Protein AF-A0A6I3U5T0-F1 (afdb_monomer_lite)

Sequence (78 aa):
DLEKTKYKELWIPIVYLNQVANKRYKFVDKTKRLLLARFKEGYTLEDFKQVIDIKTAEWKDSPEFSKYLRPETLFGSK

Structure (mmCIF, N/CA/C/O backbone):
data_AF-A0A6I3U5T0-F1
#
_entry.id   AF-A0A6I3U5T0-F1
#
loop_
_atom_site.group_PDB
_atom_site.id
_atom_site.type_symbol
_atom_site.label_atom_id
_atom_site.label_alt_id
_atom_site.label_comp_id
_atom_site.label_asym_id
_atom_site.label_entity_id
_atom_site.label_seq_id
_atom_site.pdbx_PDB_ins_code
_atom_site.Cartn_x
_atom_site.Cartn_y
_atom_site.Cartn_z
_atom_site.occupancy
_atom_site.B_iso_or_equiv
_atom_site.auth_seq_id
_atom_site.auth_comp_id
_atom_site.auth_asym_id
_atom_site.auth_atom_id
_atom_site.pdbx_PDB_model_num
ATOM 1 N N . ASP A 1 1 ? -18.017 -5.244 17.778 1.00 55.03 1 ASP A N 1
ATOM 2 C CA . ASP A 1 1 ? -16.543 -5.282 17.874 1.00 55.03 1 ASP A CA 1
ATOM 3 C C . ASP A 1 1 ? -15.958 -4.495 16.692 1.00 55.03 1 ASP A C 1
ATOM 5 O O . ASP A 1 1 ? -15.509 -5.064 15.706 1.00 55.03 1 ASP A O 1
ATOM 9 N N . LEU A 1 2 ? -16.109 -3.164 16.730 1.00 50.53 2 LEU A N 1
ATOM 10 C CA . LEU A 1 2 ? -15.746 -2.249 15.631 1.00 50.53 2 LEU A CA 1
ATOM 11 C C . LEU A 1 2 ? -14.240 -2.258 15.331 1.00 50.53 2 LEU A C 1
ATOM 13 O O . LEU A 1 2 ? -13.832 -2.025 14.196 1.00 50.53 2 LEU A O 1
ATOM 17 N N . GLU A 1 3 ? -13.414 -2.573 16.329 1.00 56.31 3 GLU A N 1
ATOM 18 C CA . GLU A 1 3 ? -11.965 -2.672 16.162 1.00 56.31 3 GLU A CA 1
ATOM 19 C C . GLU A 1 3 ? -11.562 -3.879 15.309 1.00 56.31 3 GLU A C 1
ATOM 21 O O . GLU A 1 3 ? -10.721 -3.736 14.420 1.00 56.31 3 GLU A O 1
ATOM 26 N N . LYS A 1 4 ? -12.206 -5.044 15.481 1.00 54.81 4 LYS A N 1
ATOM 27 C CA . LYS A 1 4 ? -11.963 -6.220 14.622 1.00 54.81 4 LYS A CA 1
ATOM 28 C C . LYS A 1 4 ? -12.288 -5.958 13.150 1.00 54.81 4 LYS A C 1
ATOM 30 O O . LYS A 1 4 ? -11.562 -6.435 12.278 1.00 54.81 4 LYS A O 1
ATOM 35 N N . THR A 1 5 ? -13.337 -5.190 12.861 1.00 59.94 5 THR A N 1
ATOM 36 C CA . THR A 1 5 ? -13.708 -4.816 11.485 1.00 59.94 5 THR A CA 1
ATOM 37 C C . THR A 1 5 ? -12.685 -3.855 10.880 1.00 59.94 5 THR A C 1
ATOM 39 O O . THR A 1 5 ? -12.225 -4.072 9.760 1.00 59.94 5 THR A O 1
ATOM 42 N N . LYS A 1 6 ? -12.221 -2.877 11.668 1.00 65.00 6 LYS A N 1
ATOM 43 C CA . LYS A 1 6 ? -11.194 -1.906 11.261 1.00 65.00 6 LYS A CA 1
ATOM 44 C C . LYS A 1 6 ? -9.857 -2.576 10.922 1.00 65.00 6 LYS A C 1
ATOM 46 O O . LYS A 1 6 ? -9.156 -2.151 10.008 1.00 65.00 6 LYS A O 1
ATOM 51 N N . TYR A 1 7 ? -9.510 -3.669 11.609 1.00 69.81 7 TYR A N 1
ATOM 52 C CA . TYR A 1 7 ? -8.326 -4.467 11.270 1.00 69.81 7 TYR A CA 1
ATOM 53 C C . TYR A 1 7 ? -8.461 -5.247 9.961 1.00 69.81 7 TYR A C 1
ATOM 55 O O . TYR A 1 7 ? -7.457 -5.413 9.265 1.00 69.81 7 TYR A O 1
ATOM 63 N N . LYS A 1 8 ? -9.671 -5.691 9.597 1.00 77.19 8 LYS A N 1
ATOM 64 C CA . LYS A 1 8 ? -9.909 -6.334 8.297 1.00 77.19 8 LYS A CA 1
ATOM 65 C C . LYS A 1 8 ? -9.692 -5.360 7.144 1.00 77.19 8 LYS A C 1
ATOM 67 O O . LYS A 1 8 ? -9.037 -5.730 6.177 1.00 77.19 8 LYS A O 1
ATOM 72 N N . GLU A 1 9 ? -10.177 -4.126 7.254 1.00 86.44 9 GLU A N 1
ATOM 73 C CA . GLU A 1 9 ? -10.036 -3.127 6.185 1.00 86.44 9 GLU A CA 1
ATOM 74 C C . GLU A 1 9 ? -8.574 -2.754 5.920 1.00 86.44 9 GLU A C 1
ATOM 76 O O . GLU A 1 9 ? -8.165 -2.643 4.767 1.00 86.44 9 GLU A O 1
ATOM 81 N N . LEU A 1 10 ? -7.751 -2.675 6.971 1.00 90.62 10 LEU A N 1
ATOM 82 C CA . LEU A 1 10 ? -6.313 -2.415 6.846 1.00 90.62 10 LEU A CA 1
ATOM 83 C C . LEU A 1 10 ? -5.561 -3.537 6.109 1.00 90.62 10 LEU A C 1
ATOM 85 O O . LEU A 1 10 ? -4.524 -3.289 5.501 1.00 90.62 10 LEU A O 1
ATOM 89 N N . TRP A 1 11 ? -6.052 -4.774 6.152 1.00 93.25 11 TRP A N 1
ATOM 90 C CA . TRP A 1 11 ? -5.406 -5.902 5.476 1.00 93.25 11 TRP A CA 1
ATOM 91 C C . TRP A 1 11 ? -5.643 -5.887 3.955 1.00 93.25 11 TRP A C 1
ATOM 93 O O . TRP A 1 11 ? -4.781 -6.327 3.188 1.00 93.25 11 TRP A O 1
ATOM 103 N N . ILE A 1 12 ? -6.784 -5.352 3.502 1.00 95.88 12 ILE A N 1
ATOM 104 C CA . ILE A 1 12 ? -7.214 -5.425 2.096 1.00 95.88 12 ILE A CA 1
ATOM 105 C C . ILE A 1 12 ? -6.219 -4.753 1.133 1.00 95.88 12 ILE A C 1
ATOM 107 O O . ILE A 1 12 ? -5.846 -5.416 0.162 1.00 95.88 12 ILE A O 1
ATOM 111 N N . PRO A 1 13 ? -5.712 -3.523 1.376 1.00 96.56 13 PRO A N 1
ATOM 112 C CA . PRO A 1 13 ? -4.731 -2.894 0.490 1.00 96.56 13 PRO A CA 1
ATOM 113 C C . PRO A 1 13 ? -3.478 -3.745 0.258 1.00 96.56 13 PRO A C 1
ATOM 115 O O . PRO A 1 13 ? -2.910 -3.735 -0.829 1.00 96.56 13 PRO A O 1
ATOM 118 N N . ILE A 1 14 ? -3.046 -4.519 1.259 1.00 96.69 14 ILE A N 1
ATOM 119 C CA . ILE A 1 14 ? -1.822 -5.329 1.168 1.00 96.69 14 ILE A CA 1
ATOM 120 C C . ILE A 1 14 ? -2.048 -6.614 0.390 1.00 96.69 14 ILE A C 1
ATOM 122 O O . ILE A 1 14 ? -1.203 -6.986 -0.424 1.00 96.69 14 ILE A O 1
ATOM 126 N N . VAL A 1 15 ? -3.190 -7.273 0.591 1.00 97.00 15 VAL A N 1
ATOM 127 C CA . VAL A 1 15 ? -3.574 -8.410 -0.259 1.00 97.00 15 VAL A CA 1
ATOM 128 C C . VAL A 1 15 ? -3.701 -7.968 -1.700 1.00 97.00 15 VAL A C 1
ATOM 130 O O . VAL A 1 15 ? -3.145 -8.620 -2.579 1.00 97.00 15 VAL A O 1
ATOM 133 N N . TYR A 1 16 ? -4.381 -6.847 -1.923 1.00 98.00 16 TYR A N 1
ATOM 134 C CA . TYR A 1 16 ? -4.611 -6.331 -3.259 1.00 98.00 16 TYR A CA 1
ATOM 135 C C . TYR A 1 16 ? -3.292 -5.973 -3.954 1.00 98.00 16 TYR A C 1
ATOM 137 O O . TYR A 1 16 ? -3.028 -6.464 -5.048 1.00 98.00 16 TYR A O 1
ATOM 145 N N . LEU A 1 17 ? -2.394 -5.244 -3.278 1.00 97.69 17 LEU A N 1
ATOM 146 C CA . LEU A 1 17 ? -1.051 -4.961 -3.796 1.00 97.69 17 LEU A CA 1
ATOM 147 C C . LEU A 1 17 ? -0.296 -6.244 -4.162 1.00 97.69 17 LEU A C 1
ATOM 149 O O . LEU A 1 17 ? 0.300 -6.327 -5.233 1.00 97.69 17 LEU A O 1
ATOM 153 N N . ASN A 1 18 ? -0.325 -7.256 -3.294 1.00 97.38 18 ASN A N 1
ATOM 154 C CA . ASN A 1 18 ? 0.347 -8.526 -3.556 1.00 97.38 18 ASN A CA 1
ATOM 155 C C . ASN A 1 18 ? -0.218 -9.243 -4.787 1.00 97.38 18 ASN A C 1
ATOM 157 O O . ASN A 1 18 ? 0.559 -9.777 -5.579 1.00 97.38 18 ASN A O 1
ATOM 161 N N . GLN A 1 19 ? -1.541 -9.225 -4.960 1.00 97.69 19 GLN A N 1
ATOM 162 C CA . GLN A 1 19 ? -2.215 -9.828 -6.108 1.00 97.69 19 GLN A CA 1
ATOM 163 C C . GLN A 1 19 ? -1.873 -9.100 -7.415 1.00 97.69 19 GLN A C 1
ATOM 165 O O . GLN A 1 19 ? -1.414 -9.737 -8.361 1.00 97.69 19 GLN A O 1
ATOM 170 N N . VAL A 1 20 ? -2.037 -7.776 -7.467 1.00 97.12 20 VAL A N 1
ATOM 171 C CA . VAL A 1 20 ? -1.892 -7.009 -8.719 1.00 97.12 20 VAL A CA 1
ATOM 172 C C . VAL A 1 20 ? -0.418 -6.854 -9.122 1.00 97.12 20 VAL A C 1
ATOM 174 O O . VAL A 1 20 ? -0.051 -7.055 -10.288 1.00 97.12 20 VAL A O 1
ATOM 177 N N . ALA A 1 21 ? 0.467 -6.579 -8.157 1.00 95.56 21 ALA A N 1
ATOM 178 C CA . ALA A 1 21 ? 1.896 -6.374 -8.409 1.00 95.56 21 ALA A CA 1
ATOM 179 C C . ALA A 1 21 ? 2.727 -7.671 -8.408 1.00 95.56 21 ALA A C 1
ATOM 181 O O . ALA A 1 21 ? 3.939 -7.608 -8.618 1.00 95.56 21 ALA A O 1
ATOM 182 N N . ASN A 1 22 ? 2.105 -8.837 -8.177 1.00 94.75 22 ASN A N 1
ATOM 183 C CA . ASN A 1 22 ? 2.783 -10.126 -7.988 1.00 94.75 22 ASN A CA 1
ATOM 184 C C . ASN A 1 22 ? 3.894 -10.048 -6.919 1.00 94.75 22 ASN A C 1
ATOM 186 O O . ASN A 1 22 ? 5.068 -10.348 -7.157 1.00 94.75 22 ASN A O 1
ATOM 190 N N . LYS A 1 23 ? 3.521 -9.573 -5.728 1.00 95.06 23 LYS A N 1
ATOM 191 C CA . LYS A 1 23 ? 4.421 -9.371 -4.580 1.00 95.06 23 LYS A CA 1
ATOM 192 C C . LYS A 1 23 ? 3.960 -10.195 -3.377 1.00 95.06 23 LYS A C 1
ATOM 194 O O . LYS A 1 23 ? 2.910 -10.829 -3.390 1.00 95.06 23 LYS A O 1
ATOM 199 N N . ARG A 1 24 ? 4.783 -10.221 -2.324 1.00 95.56 24 ARG A N 1
ATOM 200 C CA . ARG A 1 24 ? 4.536 -10.988 -1.088 1.00 95.56 24 ARG A CA 1
ATOM 201 C C . ARG A 1 24 ? 4.822 -10.161 0.169 1.00 95.56 24 ARG A C 1
ATOM 203 O O . ARG A 1 24 ? 5.510 -10.615 1.084 1.00 95.56 24 ARG A O 1
ATOM 210 N N . TYR A 1 25 ? 4.340 -8.922 0.210 1.00 95.38 25 TYR A N 1
ATOM 211 C CA . TYR A 1 25 ? 4.462 -8.067 1.388 1.00 95.38 25 TYR A CA 1
ATOM 212 C C . TYR A 1 25 ? 3.639 -8.608 2.551 1.00 95.38 25 TYR A C 1
ATOM 214 O O . TYR A 1 25 ? 2.494 -9.029 2.389 1.00 95.38 25 TYR A O 1
ATOM 222 N N . LYS A 1 26 ? 4.236 -8.566 3.741 1.00 91.31 26 LYS A N 1
ATOM 223 C CA . LYS A 1 26 ? 3.581 -8.966 4.984 1.00 91.31 26 LYS A CA 1
ATOM 224 C C . LYS A 1 26 ? 2.807 -7.793 5.576 1.00 91.31 26 LYS A C 1
ATOM 226 O O . LYS A 1 26 ? 3.259 -6.645 5.544 1.00 91.31 26 LYS A O 1
ATOM 231 N N . PHE A 1 27 ? 1.673 -8.103 6.186 1.00 91.31 27 PHE A N 1
ATOM 232 C CA . PHE A 1 27 ? 0.939 -7.155 7.008 1.00 91.31 27 PHE A CA 1
ATOM 233 C C . PHE A 1 27 ? 1.573 -7.086 8.404 1.00 91.31 27 PHE A C 1
ATOM 235 O O . PHE A 1 27 ? 1.230 -7.846 9.304 1.00 91.31 27 PHE A O 1
ATOM 242 N N . VAL A 1 28 ? 2.567 -6.211 8.544 1.00 91.50 28 VAL A N 1
ATOM 243 C CA . VAL A 1 28 ? 3.296 -5.945 9.797 1.00 91.50 28 VAL A CA 1
ATOM 244 C C . VAL A 1 28 ? 2.912 -4.580 10.369 1.00 91.50 28 VAL A C 1
ATOM 246 O O . VAL A 1 28 ? 2.347 -3.744 9.659 1.00 91.50 28 VAL A O 1
ATOM 249 N N . ASP A 1 29 ? 3.278 -4.307 11.624 1.00 90.75 29 ASP A N 1
ATOM 250 C CA . ASP A 1 29 ? 2.954 -3.049 12.314 1.00 90.75 29 ASP A CA 1
ATOM 251 C C 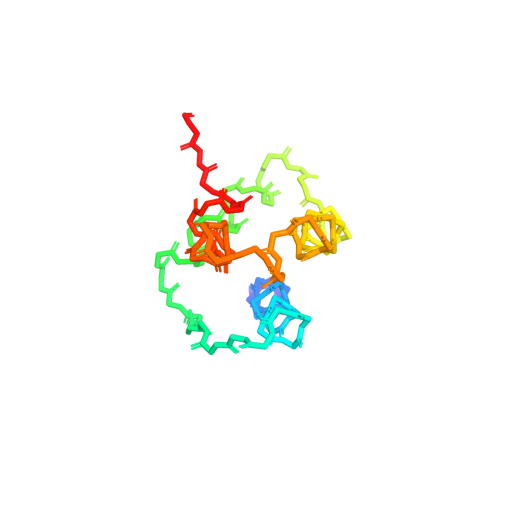. ASP A 1 29 ? 3.363 -1.789 11.550 1.00 90.75 29 ASP A C 1
ATOM 253 O O . ASP A 1 29 ? 2.630 -0.802 11.554 1.00 90.75 29 ASP A O 1
ATOM 257 N N . LYS A 1 30 ? 4.501 -1.816 10.846 1.00 91.81 30 LYS A N 1
ATOM 258 C CA . LYS A 1 30 ? 4.939 -0.685 10.016 1.00 91.81 30 LYS A CA 1
ATOM 259 C C . LYS A 1 30 ? 3.914 -0.372 8.923 1.00 91.81 30 LYS A C 1
ATOM 261 O O . LYS A 1 30 ? 3.435 0.752 8.832 1.00 91.81 30 LYS A O 1
ATOM 266 N N . THR A 1 31 ? 3.524 -1.379 8.147 1.00 92.38 31 THR A N 1
ATOM 267 C CA . THR A 1 31 ? 2.508 -1.267 7.092 1.00 92.38 31 THR A CA 1
ATOM 268 C C . THR A 1 31 ? 1.155 -0.838 7.650 1.00 92.38 31 THR A C 1
ATOM 270 O O . THR A 1 31 ? 0.489 0.032 7.093 1.00 92.38 31 THR A O 1
ATOM 273 N N . LYS A 1 32 ? 0.775 -1.401 8.798 1.00 92.12 32 LYS A N 1
ATOM 274 C CA . LYS A 1 32 ? -0.454 -1.054 9.509 1.00 92.12 32 LYS A CA 1
ATOM 275 C C . LYS A 1 32 ? -0.491 0.427 9.895 1.00 92.12 32 LYS A C 1
ATOM 277 O O . LYS A 1 32 ? -1.514 1.071 9.694 1.00 92.12 32 LYS A O 1
ATOM 282 N N . ARG A 1 33 ? 0.613 0.977 10.416 1.00 92.69 33 ARG A N 1
ATOM 283 C CA . ARG A 1 33 ? 0.721 2.401 10.782 1.00 92.69 33 ARG A CA 1
ATOM 284 C C . ARG A 1 33 ? 0.566 3.318 9.570 1.00 92.69 33 ARG A C 1
ATOM 286 O O . ARG A 1 33 ? -0.144 4.311 9.678 1.00 92.69 33 ARG A O 1
ATOM 293 N N . LEU A 1 34 ? 1.172 2.959 8.436 1.00 94.44 34 LEU A N 1
ATOM 294 C CA . LEU A 1 34 ? 1.046 3.717 7.186 1.00 94.44 34 LEU A CA 1
ATOM 295 C C . LEU A 1 34 ? -0.408 3.794 6.718 1.00 94.44 34 LEU A C 1
ATOM 297 O O . LEU A 1 34 ? -0.931 4.879 6.490 1.00 94.44 34 LEU A O 1
ATOM 301 N N . LEU A 1 35 ? -1.083 2.646 6.641 1.00 94.00 35 LEU A N 1
ATOM 302 C CA . LEU A 1 35 ? -2.480 2.594 6.213 1.00 94.00 35 LEU A CA 1
ATOM 303 C C . LEU A 1 35 ? -3.392 3.326 7.199 1.00 94.00 35 LEU A C 1
ATOM 305 O O . LEU A 1 35 ? -4.229 4.119 6.785 1.00 94.00 35 LEU A O 1
ATOM 309 N N . LEU A 1 36 ? -3.198 3.120 8.506 1.00 92.50 36 LEU A N 1
ATOM 310 C CA . LEU A 1 36 ? -3.980 3.798 9.539 1.00 92.50 36 LEU A CA 1
ATOM 311 C C . LEU A 1 36 ? -3.850 5.325 9.446 1.00 92.50 36 LEU A C 1
ATOM 313 O O . LEU A 1 36 ? -4.844 6.019 9.637 1.00 92.50 36 LEU A O 1
ATOM 317 N N . ALA A 1 37 ? -2.649 5.847 9.175 1.00 93.31 37 ALA A N 1
ATOM 318 C CA . ALA A 1 37 ? -2.438 7.281 8.997 1.00 93.31 37 ALA A CA 1
ATOM 319 C C . ALA A 1 37 ? -3.280 7.819 7.831 1.00 93.31 37 ALA A C 1
ATOM 321 O O . ALA A 1 37 ? -4.020 8.779 8.012 1.00 93.31 37 ALA A O 1
ATOM 322 N N . ARG A 1 38 ? -3.270 7.122 6.692 1.00 94.62 38 ARG A N 1
ATOM 323 C CA . ARG A 1 38 ? -4.054 7.488 5.506 1.00 94.62 38 ARG A CA 1
ATOM 324 C C . ARG A 1 38 ? -5.563 7.395 5.749 1.00 94.62 38 ARG A C 1
ATOM 326 O O . ARG A 1 38 ? -6.295 8.332 5.457 1.00 94.62 38 ARG A O 1
ATOM 333 N N . PHE A 1 39 ? -6.041 6.336 6.399 1.00 92.69 39 PHE A N 1
ATOM 334 C CA . PHE A 1 39 ? -7.455 6.257 6.787 1.00 92.69 39 PHE A CA 1
ATOM 335 C C . PHE A 1 39 ? -7.874 7.398 7.731 1.00 92.69 39 PHE A C 1
ATOM 337 O O . PHE A 1 39 ? -8.996 7.885 7.642 1.00 92.69 39 PHE A O 1
ATOM 344 N N . LYS A 1 40 ? -6.989 7.852 8.632 1.00 91.81 40 LYS A N 1
ATOM 345 C CA . LYS A 1 40 ? -7.264 8.998 9.521 1.00 91.81 40 LYS A CA 1
ATOM 346 C C . LYS A 1 40 ? -7.326 10.336 8.783 1.00 91.81 40 LYS A C 1
ATOM 348 O O . LYS A 1 40 ? -8.003 11.237 9.261 1.00 91.81 40 LYS A O 1
ATOM 353 N N . GLU A 1 41 ? -6.644 10.458 7.652 1.00 93.88 41 GLU A N 1
ATOM 354 C CA . GLU A 1 41 ? -6.710 11.635 6.777 1.00 93.88 41 GLU A CA 1
ATOM 355 C C . GLU A 1 41 ? -7.937 11.618 5.850 1.00 93.88 41 GLU A C 1
ATOM 357 O O . GLU A 1 41 ? -8.150 12.572 5.110 1.00 93.88 41 GLU A O 1
ATOM 362 N N . GLY A 1 42 ? -8.753 10.560 5.902 1.00 93.94 42 GLY A N 1
ATOM 363 C CA . GLY A 1 42 ? -9.986 10.442 5.125 1.00 93.94 42 GLY A CA 1
ATOM 364 C C . GLY A 1 42 ? -9.862 9.623 3.841 1.00 93.94 42 GLY A C 1
ATOM 365 O O . GLY A 1 42 ? -10.851 9.508 3.124 1.00 93.94 42 GLY A O 1
ATOM 366 N N . TYR A 1 43 ? -8.702 9.017 3.561 1.00 94.69 43 TYR A N 1
ATOM 367 C CA . TYR A 1 43 ? -8.560 8.116 2.415 1.00 94.69 43 TYR A CA 1
ATOM 368 C C . TYR A 1 43 ? -9.372 6.833 2.616 1.00 94.69 43 TYR A C 1
ATOM 370 O O . TYR A 1 43 ? -9.342 6.205 3.681 1.00 94.69 43 TYR A O 1
ATOM 378 N N . THR A 1 44 ? -10.081 6.433 1.570 1.00 95.31 44 THR A N 1
ATOM 379 C CA . THR A 1 44 ? -10.950 5.258 1.531 1.00 95.31 44 THR A CA 1
ATOM 380 C C . THR A 1 44 ? -10.213 4.037 0.993 1.00 95.31 44 THR A C 1
ATOM 382 O O . THR A 1 44 ? -9.145 4.139 0.393 1.00 95.31 44 THR A O 1
ATOM 385 N N . LEU A 1 45 ? -10.809 2.851 1.157 1.00 95.44 45 LEU A N 1
ATOM 386 C CA . LEU A 1 45 ? -10.280 1.618 0.573 1.00 95.44 45 LEU A CA 1
ATOM 387 C C . LEU A 1 45 ? -10.103 1.711 -0.954 1.00 95.44 45 LEU A C 1
ATOM 389 O O . LEU A 1 45 ? -9.161 1.130 -1.496 1.00 95.44 45 LEU A O 1
ATOM 393 N N . GLU A 1 46 ? -11.007 2.413 -1.635 1.00 96.69 46 GLU A N 1
ATOM 394 C CA . GLU A 1 46 ? -10.956 2.603 -3.085 1.00 96.69 46 GLU A CA 1
ATOM 395 C C . GLU A 1 46 ? -9.765 3.471 -3.492 1.00 96.69 46 GLU A C 1
ATOM 397 O O . GLU A 1 46 ? -9.056 3.096 -4.424 1.00 96.69 46 GLU A O 1
ATOM 402 N N . ASP A 1 47 ? -9.445 4.517 -2.724 1.00 97.56 47 ASP A N 1
ATOM 403 C CA . ASP A 1 47 ? -8.254 5.344 -2.961 1.00 97.56 47 ASP A CA 1
ATOM 404 C C . ASP A 1 47 ? -6.966 4.507 -2.909 1.00 97.56 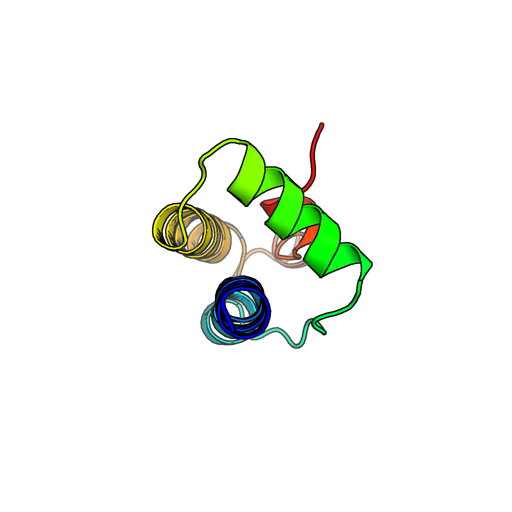47 ASP A C 1
ATOM 406 O O . ASP A 1 47 ? -6.097 4.622 -3.777 1.00 97.56 47 ASP A O 1
ATOM 410 N N . PHE A 1 48 ? -6.841 3.597 -1.931 1.00 97.06 48 PHE A N 1
ATOM 411 C CA . PHE A 1 48 ? -5.675 2.706 -1.867 1.00 97.06 48 PHE A CA 1
ATOM 412 C C . PHE A 1 48 ? -5.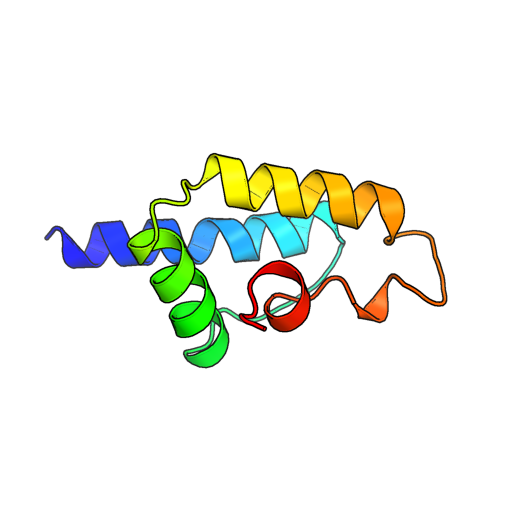586 1.790 -3.088 1.00 97.06 48 PHE A C 1
ATOM 414 O O . PHE A 1 48 ? -4.491 1.589 -3.616 1.00 97.06 48 PHE A O 1
ATOM 421 N N . LYS A 1 49 ? -6.714 1.220 -3.531 1.00 97.69 49 LYS A N 1
ATOM 422 C CA . LYS A 1 49 ? -6.748 0.355 -4.719 1.00 97.69 49 LYS A CA 1
ATOM 423 C C . LYS A 1 49 ? -6.379 1.135 -5.974 1.00 97.69 49 LYS A C 1
ATOM 425 O O . LYS A 1 49 ? -5.527 0.670 -6.721 1.00 97.69 49 LYS A O 1
ATOM 430 N N . GLN A 1 50 ? -6.911 2.343 -6.138 1.00 98.31 50 GLN A N 1
ATOM 431 C CA . GLN A 1 50 ? -6.593 3.211 -7.267 1.00 98.31 50 GLN A CA 1
ATOM 432 C C . GLN A 1 50 ? -5.096 3.543 -7.325 1.00 98.31 50 GLN A C 1
ATOM 434 O O . GLN A 1 50 ? -4.483 3.433 -8.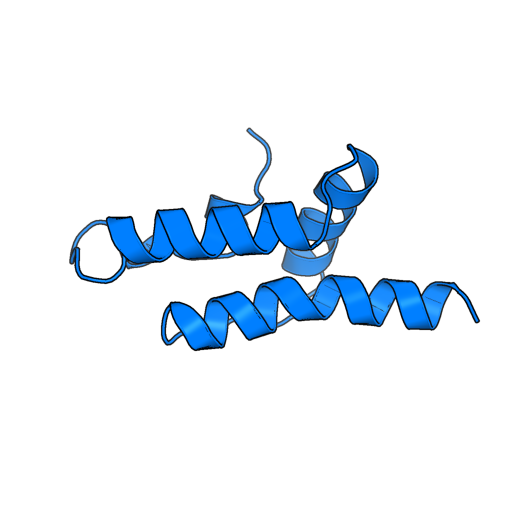387 1.00 98.31 50 GLN A O 1
ATOM 439 N N . VAL A 1 51 ? -4.471 3.886 -6.192 1.00 97.56 51 VAL A N 1
ATOM 440 C CA . VAL A 1 51 ? -3.014 4.111 -6.131 1.00 97.56 51 VAL A CA 1
ATOM 441 C C . VAL A 1 51 ? -2.243 2.848 -6.520 1.00 97.56 51 VAL A C 1
ATOM 443 O O . VAL A 1 51 ? -1.264 2.934 -7.264 1.00 97.56 51 VAL A O 1
ATOM 446 N N . ILE A 1 52 ? -2.674 1.676 -6.042 1.00 98.25 52 ILE A N 1
ATOM 447 C CA . ILE A 1 52 ? -2.054 0.392 -6.393 1.00 98.25 52 ILE A CA 1
ATOM 448 C C . ILE A 1 52 ? -2.176 0.127 -7.894 1.00 98.25 52 ILE A C 1
ATOM 450 O O . ILE A 1 52 ? -1.169 -0.219 -8.507 1.00 98.25 52 ILE A O 1
ATOM 454 N N . ASP A 1 53 ? -3.356 0.303 -8.483 1.00 98.38 53 ASP A N 1
ATOM 455 C CA . ASP A 1 53 ? -3.604 0.031 -9.899 1.00 98.38 53 ASP A CA 1
ATOM 456 C C . ASP A 1 53 ? -2.765 0.950 -10.788 1.00 98.38 53 ASP A C 1
ATOM 458 O O . ASP A 1 53 ? -2.020 0.464 -11.640 1.00 98.38 53 ASP A O 1
ATOM 462 N N . ILE A 1 54 ? -2.801 2.262 -10.522 1.00 98.19 54 ILE A N 1
ATOM 463 C CA . ILE A 1 54 ? -2.028 3.261 -11.272 1.00 98.19 54 ILE A CA 1
ATOM 464 C C . ILE A 1 54 ? -0.537 2.944 -11.179 1.00 98.19 54 ILE A C 1
ATOM 466 O O . ILE A 1 54 ? 0.128 2.778 -12.200 1.00 98.19 54 ILE A O 1
ATOM 470 N N . LYS A 1 55 ? 0.006 2.807 -9.962 1.00 97.88 55 LYS A N 1
ATOM 471 C CA . LYS A 1 55 ? 1.448 2.586 -9.802 1.00 97.88 55 LYS A CA 1
ATOM 472 C C . LYS A 1 55 ? 1.885 1.238 -10.334 1.00 97.88 55 LYS A C 1
ATOM 474 O O . LYS A 1 55 ? 2.967 1.143 -10.906 1.00 97.88 55 LYS A O 1
ATOM 479 N N . THR A 1 56 ? 1.064 0.203 -10.194 1.00 97.62 56 THR A N 1
ATOM 480 C CA . THR A 1 56 ? 1.396 -1.109 -10.748 1.00 97.62 56 THR A CA 1
ATOM 481 C C . THR A 1 56 ? 1.418 -1.064 -12.271 1.00 97.62 56 THR A C 1
ATOM 483 O O . THR A 1 56 ? 2.376 -1.567 -12.849 1.00 97.62 56 THR A O 1
ATOM 486 N N . ALA A 1 57 ? 0.451 -0.411 -12.918 1.00 97.12 57 ALA A N 1
ATOM 487 C CA . ALA A 1 57 ? 0.464 -0.226 -14.369 1.00 97.12 57 ALA A CA 1
ATOM 488 C C . ALA A 1 57 ? 1.695 0.565 -14.848 1.00 97.12 57 ALA A C 1
ATOM 490 O O . ALA A 1 57 ? 2.301 0.204 -15.852 1.00 97.12 57 ALA A O 1
ATOM 491 N N . GLU A 1 58 ? 2.107 1.601 -14.111 1.00 96.88 58 GLU A N 1
ATOM 492 C CA . GLU A 1 58 ? 3.278 2.414 -14.466 1.00 96.88 58 GLU A CA 1
ATOM 493 C C . GLU A 1 58 ? 4.617 1.691 -14.232 1.00 96.88 58 GLU A C 1
ATOM 495 O O . GLU A 1 58 ? 5.574 1.895 -14.979 1.00 96.88 58 GLU A O 1
ATOM 500 N N . TRP A 1 59 ? 4.736 0.906 -13.156 1.00 97.50 59 TRP A N 1
ATOM 501 C CA . TRP A 1 59 ? 6.046 0.484 -12.639 1.00 97.50 59 TRP A CA 1
ATOM 502 C C . TRP A 1 59 ? 6.320 -1.014 -12.708 1.00 97.50 59 TRP A C 1
ATOM 504 O O . TRP A 1 59 ? 7.483 -1.401 -12.593 1.00 97.50 59 TRP A O 1
ATOM 514 N N . LYS A 1 60 ? 5.303 -1.871 -12.853 1.00 93.50 60 LYS A N 1
ATOM 515 C CA . LYS A 1 60 ? 5.464 -3.332 -12.728 1.00 93.50 60 LYS A CA 1
ATOM 516 C C . LYS A 1 60 ? 6.468 -3.903 -13.719 1.00 93.50 60 LYS A C 1
ATOM 518 O O . LYS A 1 60 ? 7.325 -4.683 -13.308 1.00 93.50 60 LYS A O 1
ATOM 523 N N . ASP A 1 61 ? 6.389 -3.468 -14.970 1.00 93.12 61 ASP A N 1
ATOM 524 C CA . ASP A 1 61 ? 7.237 -3.963 -16.058 1.00 93.12 61 ASP A CA 1
ATOM 525 C C . ASP A 1 61 ? 8.515 -3.130 -16.242 1.00 93.12 61 ASP A C 1
ATOM 527 O O . ASP A 1 61 ? 9.335 -3.413 -17.112 1.00 93.12 61 ASP A O 1
ATOM 531 N N . SER A 1 62 ? 8.730 -2.121 -15.388 1.00 95.44 62 SER A N 1
ATOM 532 C CA . SER A 1 62 ? 9.967 -1.347 -15.370 1.00 95.44 62 SER A CA 1
ATOM 533 C C . SER A 1 62 ? 11.009 -1.999 -14.447 1.00 95.44 62 SER A C 1
ATOM 535 O O . SER A 1 62 ? 10.775 -2.113 -13.234 1.00 95.44 62 SER A O 1
ATOM 537 N N . PRO A 1 63 ? 12.204 -2.360 -14.958 1.00 92.19 63 PRO A N 1
ATOM 538 C CA . PRO A 1 63 ? 13.298 -2.869 -14.129 1.00 92.19 63 PRO A CA 1
ATOM 539 C C . PRO A 1 63 ? 13.730 -1.879 -13.041 1.00 92.19 63 PRO A C 1
ATOM 541 O O . PRO A 1 63 ? 14.107 -2.278 -11.940 1.00 92.19 63 PRO A O 1
ATOM 544 N N . GLU A 1 64 ? 13.644 -0.581 -13.335 1.00 94.12 64 GLU A N 1
ATOM 545 C CA . GLU A 1 64 ? 14.022 0.472 -12.400 1.00 94.12 64 GLU A CA 1
ATOM 546 C C . GLU A 1 64 ? 12.935 0.708 -11.348 1.00 94.12 64 GLU A C 1
ATOM 548 O O . GLU A 1 64 ? 13.249 0.819 -10.156 1.00 94.12 64 GLU A O 1
ATOM 553 N N . PHE A 1 65 ? 11.663 0.744 -11.767 1.00 95.00 65 PHE A N 1
ATOM 554 C CA . PHE A 1 65 ? 10.584 1.198 -10.893 1.00 95.00 65 PHE A CA 1
ATOM 555 C C . PHE A 1 65 ? 9.853 0.090 -10.125 1.00 95.00 65 PHE A C 1
ATOM 557 O O . PHE A 1 65 ? 9.309 0.351 -9.049 1.00 95.00 65 PHE A O 1
ATOM 564 N N . SER A 1 66 ? 9.894 -1.164 -10.580 1.00 94.44 66 SER A N 1
ATOM 565 C CA . SER A 1 66 ? 9.146 -2.275 -9.957 1.00 94.44 66 SER A CA 1
ATOM 566 C C . SER A 1 66 ? 9.538 -2.567 -8.497 1.00 94.44 66 SER A C 1
ATOM 568 O O . SER A 1 66 ? 8.768 -3.174 -7.740 1.00 94.44 66 SER A O 1
ATOM 570 N N . LYS A 1 67 ? 10.726 -2.120 -8.065 1.00 93.81 67 LYS A N 1
ATOM 571 C CA . LYS A 1 67 ? 11.206 -2.193 -6.670 1.00 93.81 67 LYS A CA 1
ATOM 572 C C . LYS A 1 67 ? 10.526 -1.186 -5.731 1.00 93.81 67 LYS A C 1
ATOM 574 O O . LYS A 1 67 ? 10.574 -1.351 -4.509 1.00 93.81 67 LYS A O 1
ATOM 579 N N . TYR A 1 68 ? 9.885 -0.158 -6.284 1.00 95.88 68 TYR A N 1
ATOM 580 C CA . TYR A 1 68 ? 9.154 0.870 -5.541 1.00 95.88 68 TYR A CA 1
ATOM 581 C C . TYR A 1 68 ? 7.669 0.541 -5.356 1.00 95.88 68 TYR A C 1
ATOM 583 O O . TYR A 1 68 ? 6.982 1.244 -4.622 1.00 95.88 68 TYR A O 1
ATOM 591 N N . LEU A 1 69 ? 7.176 -0.565 -5.923 1.00 96.69 69 LEU A N 1
ATOM 592 C CA . LEU A 1 69 ? 5.830 -1.090 -5.668 1.00 96.69 69 LEU A CA 1
ATOM 593 C C . LEU A 1 69 ? 5.721 -1.733 -4.282 1.00 96.69 69 LEU A C 1
ATOM 595 O O . LEU A 1 69 ? 5.476 -2.928 -4.168 1.00 96.69 69 LEU A O 1
ATOM 599 N N . ARG A 1 70 ? 5.937 -0.952 -3.220 1.00 96.19 70 ARG A N 1
ATOM 600 C CA . ARG A 1 70 ? 5.913 -1.406 -1.824 1.00 96.19 70 ARG A CA 1
ATOM 601 C C . ARG A 1 70 ? 5.085 -0.468 -0.942 1.00 96.19 70 ARG A C 1
ATOM 603 O O . ARG A 1 70 ? 5.035 0.727 -1.236 1.00 96.19 70 ARG A O 1
ATOM 610 N N . PRO A 1 71 ? 4.518 -0.947 0.184 1.00 96.19 71 PRO A N 1
ATOM 611 C CA . PRO A 1 71 ? 3.613 -0.143 1.011 1.00 96.19 71 PRO A CA 1
ATOM 612 C C . PRO A 1 71 ? 4.204 1.191 1.479 1.00 96.19 71 PRO A C 1
ATOM 614 O O . PRO A 1 71 ? 3.511 2.197 1.507 1.00 96.19 71 PRO A O 1
ATOM 617 N N . GLU A 1 72 ? 5.497 1.221 1.804 1.00 95.69 72 GLU A N 1
ATOM 618 C CA . GLU A 1 72 ? 6.184 2.447 2.231 1.00 95.69 72 GLU A CA 1
ATOM 619 C C . GLU A 1 72 ? 6.231 3.522 1.152 1.00 95.69 72 GLU A C 1
ATOM 621 O O . GLU A 1 72 ? 6.132 4.700 1.465 1.00 95.69 72 GLU A O 1
ATOM 626 N N . THR A 1 73 ? 6.390 3.132 -0.110 1.00 96.19 73 THR A N 1
ATOM 627 C CA . THR A 1 73 ? 6.435 4.098 -1.206 1.00 96.19 73 THR A CA 1
ATOM 628 C C . THR A 1 73 ? 5.036 4.545 -1.601 1.00 96.19 73 THR A C 1
ATOM 630 O O . THR A 1 73 ? 4.841 5.715 -1.905 1.00 96.19 73 THR A O 1
ATOM 633 N N . LEU A 1 74 ? 4.068 3.629 -1.576 1.00 96.38 74 LEU A N 1
ATOM 634 C CA . LEU A 1 74 ? 2.699 3.924 -1.993 1.00 96.38 74 LEU A CA 1
ATOM 635 C C . LEU A 1 74 ? 1.910 4.700 -0.931 1.00 96.38 74 LEU A C 1
ATOM 637 O O . LEU A 1 74 ? 1.062 5.511 -1.281 1.00 96.38 74 LEU A O 1
ATOM 641 N N . PHE A 1 75 ? 2.182 4.463 0.357 1.00 95.38 75 PHE A N 1
ATOM 642 C CA . PHE A 1 75 ? 1.373 4.989 1.467 1.00 95.38 75 PHE A CA 1
ATOM 643 C C . PHE A 1 75 ? 2.185 5.784 2.500 1.00 95.38 75 PHE A C 1
ATOM 645 O O . PHE A 1 75 ? 1.618 6.282 3.474 1.00 95.38 75 PHE A O 1
ATOM 652 N N . GLY A 1 76 ? 3.501 5.909 2.306 1.00 91.81 76 GLY A N 1
ATOM 653 C CA . GLY A 1 76 ? 4.382 6.733 3.135 1.00 91.81 76 GLY A CA 1
ATOM 654 C C . GLY A 1 76 ? 3.971 8.201 3.151 1.00 91.81 76 GLY A C 1
ATOM 655 O O . GLY A 1 76 ? 3.424 8.716 2.179 1.00 91.81 76 GLY A O 1
ATOM 656 N N . SER A 1 77 ? 4.203 8.886 4.267 1.00 78.75 77 SER A N 1
ATOM 657 C CA . SER A 1 77 ? 4.199 10.352 4.317 1.00 78.75 77 SER A CA 1
ATOM 658 C C . SER A 1 77 ? 5.555 10.880 3.898 1.00 78.75 77 SER A C 1
ATOM 660 O O . SER A 1 77 ? 6.581 10.331 4.301 1.00 78.75 77 SER A O 1
ATOM 662 N N . LYS A 1 78 ? 5.536 11.921 3.066 1.00 60.47 78 LYS A N 1
ATOM 663 C CA . LYS A 1 78 ? 6.648 12.861 2.995 1.00 60.47 78 LYS A CA 1
ATOM 664 C C . LYS A 1 78 ? 6.534 13.840 4.151 1.00 60.47 78 LYS A C 1
ATOM 666 O O . LYS A 1 78 ? 5.378 14.123 4.537 1.00 60.47 78 LYS A O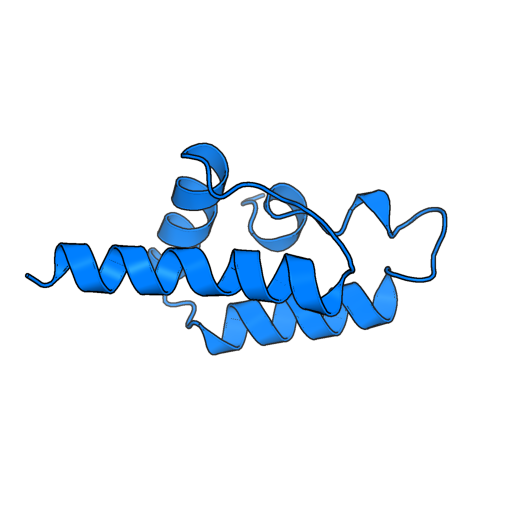 1
#

pLDDT: mean 90.87,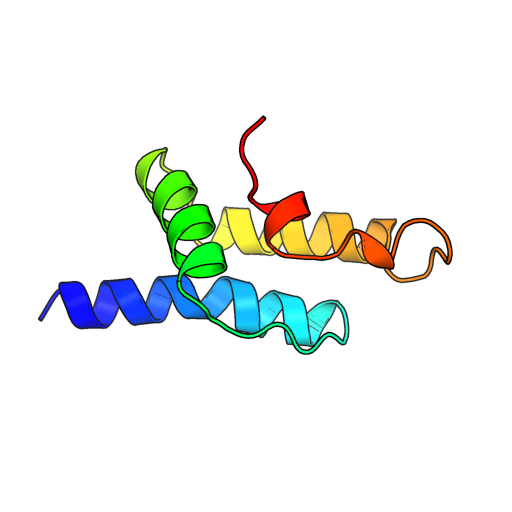 std 11.48, range [50.53, 98.38]

InterPro domains:
  IPR011741 Phage conserved hypothetical protein, C-terminal [PF09524] (14-77)
  IPR011741 Phage conserved hypothetical protein, C-terminal [TIGR02220] (14-78)

Organism: Streptococcus pneumoniae (NCBI:txid1313)

Secondary structure (DSSP, 8-state):
-HHHHHHHHHHHHHHHHHHHHT------HHHHHHHHHHHHTT--HHHHHHHHHHHHHHHTT-TTTGGG-SHHHHH---

Foldseek 3Di:
DVVVVVVVLLCVLVVLLCVLLVHDDDPDPVLSVLSVVCVVVVDDSVNSNVLSVVLSVVASPPPVRSVLSDSCNSRNDD

Radius of gyration: 12.33 Å; chains: 1; bounding box: 31×24×34 Å